Protein AF-A0A955EIU8-F1 (afdb_monomer)

Solvent-accessible surface area (backbone atoms only — not comparable to full-atom values): 8888 Å² total; per-residue (Å²): 53,16,45,60,88,66,48,80,43,24,50,79,48,68,47,95,89,64,54,74,51,65,49,89,88,45,45,93,33,33,40,64,67,83,90,63,63,68,87,45,74,55,36,32,37,26,63,23,62,62,31,19,51,33,40,44,73,47,66,34,31,48,33,11,25,75,36,52,82,42,54,53,70,47,51,48,49,28,35,62,74,69,68,47,41,38,35,33,31,44,20,50,90,49,70,67,31,39,53,23,33,52,56,44,42,62,61,38,33,78,74,21,87,38,28,26,40,20,54,61,62,91,93,32,83,44,54,36,58,42,40,73,72,70,55,49,35,68,58,50,52,51,50,36,62,72,63,35,48,73,60,86,61,79,79,73,75,80,78,77,84,134

Foldseek 3Di:
DAFLVRHQQWDWDADPVGDIDTDPRHDFAKADDPPQPLVDPPEEEEEDNLLQVLLVVQNHRYMYGPHLQGCLVRVLSNCQVVVRQEYEYAAFPDDSRVVSSVVSQLVNVVRHNWGWYAYDPPVDRGNNRVSVVVDHNVNVCVVRVVRIDTDDHDPPPPDDDD

Secondary structure (DSSP, 8-state):
-B-TTS-B---EEE-TT--EEE-TTPPP-BB--TT--TTSSSEEEEESHHHHHHHHHTT--EEEESSTTSSHHHHHHHHHHTT--EEEEE--SSHHHHHHHHHHHHHHTTT-SEEEEEPPPTT-SSHHHHHHTT--HHHHHHHHHHHPEE------------

Sequence (162 aa):
MRDPAGGIVGVRLRSETGYKWSVRGSRQGLFIADGVDISREPLVIAEGPTDTAALLGVGVAAIGRPSCLGAVAETIAFTRRHAINSTIVLSDGDEPGRRGALVLARRLGAYCLDVRIAPPPRRFKDAREWVASGVEATEVIQTLSAAAQRIEVRTMAHGEQS

Mean predicted aligned error: 5.36 Å

pLDDT: mean 88.93, std 12.25, range [35.31, 97.0]

Structure (mmCIF, N/CA/C/O backbone):
data_AF-A0A955EIU8-F1
#
_entry.id   AF-A0A955EIU8-F1
#
loop_
_atom_site.group_PDB
_atom_site.id
_atom_site.type_symbol
_atom_site.label_atom_id
_atom_site.label_alt_id
_atom_site.label_comp_id
_atom_site.label_asym_id
_atom_site.label_entity_id
_atom_site.label_seq_id
_atom_site.pdbx_PDB_ins_code
_atom_site.Cartn_x
_atom_site.Cartn_y
_atom_site.Cartn_z
_atom_site.occupancy
_atom_site.B_iso_or_equiv
_atom_site.auth_seq_id
_atom_site.auth_comp_id
_atom_site.auth_asym_id
_atom_site.auth_atom_id
_atom_site.pdbx_PDB_model_num
ATOM 1 N N . MET A 1 1 ? 3.554 -13.081 -4.802 1.00 94.06 1 MET A N 1
ATOM 2 C CA . MET A 1 1 ? 3.612 -11.859 -5.633 1.00 94.06 1 MET A CA 1
ATOM 3 C C . MET A 1 1 ? 2.854 -12.141 -6.907 1.00 94.06 1 MET A C 1
ATOM 5 O O . MET A 1 1 ? 2.972 -13.248 -7.429 1.00 94.06 1 MET A O 1
ATOM 9 N N . ARG A 1 2 ? 2.064 -11.176 -7.366 1.00 95.44 2 ARG A N 1
ATOM 10 C CA . ARG A 1 2 ? 1.174 -11.311 -8.511 1.00 95.44 2 ARG A CA 1
ATOM 11 C C . ARG A 1 2 ? 1.418 -10.203 -9.530 1.00 95.44 2 ARG A C 1
ATOM 13 O O . ARG A 1 2 ? 1.878 -9.119 -9.168 1.00 95.44 2 ARG A O 1
ATOM 20 N N . ASP A 1 3 ? 1.158 -10.506 -10.791 1.00 94.94 3 ASP A N 1
ATOM 21 C CA . ASP A 1 3 ? 1.033 -9.497 -11.835 1.00 94.94 3 ASP A CA 1
ATOM 22 C C . ASP A 1 3 ? -0.299 -8.728 -11.692 1.00 94.94 3 ASP A C 1
ATOM 24 O O . ASP A 1 3 ? -1.148 -9.094 -10.870 1.00 94.94 3 ASP A O 1
ATOM 28 N N . PRO A 1 4 ? -0.510 -7.659 -12.479 1.00 93.62 4 PRO A N 1
ATOM 29 C CA . PRO A 1 4 ? -1.757 -6.899 -12.446 1.00 93.62 4 PRO A CA 1
ATOM 30 C C . PRO A 1 4 ? -3.016 -7.691 -12.818 1.00 93.62 4 PRO A C 1
ATOM 32 O O . PRO A 1 4 ? -4.110 -7.231 -12.522 1.00 93.62 4 PRO A O 1
ATOM 35 N N . ALA A 1 5 ? -2.894 -8.841 -13.487 1.00 92.25 5 ALA A N 1
ATOM 36 C CA . ALA A 1 5 ? -4.019 -9.709 -13.831 1.00 92.25 5 ALA A CA 1
ATOM 37 C C . ALA A 1 5 ? -4.328 -10.748 -12.736 1.00 92.25 5 ALA A C 1
ATOM 39 O O . ALA A 1 5 ? -5.282 -11.509 -12.880 1.00 92.25 5 ALA A O 1
ATOM 40 N N . GLY A 1 6 ? -3.546 -10.776 -11.651 1.00 91.94 6 GLY A N 1
ATOM 41 C CA . GLY A 1 6 ? -3.683 -11.726 -10.547 1.00 91.94 6 GLY A CA 1
ATOM 42 C C . GLY A 1 6 ? -2.840 -12.996 -10.703 1.00 91.94 6 GLY A C 1
ATOM 43 O O . GLY A 1 6 ? -2.813 -13.822 -9.787 1.00 91.94 6 GLY A O 1
ATOM 44 N N . GLY A 1 7 ? -2.104 -13.147 -11.808 1.00 94.75 7 GLY A N 1
ATOM 45 C CA . GLY A 1 7 ? -1.225 -14.287 -12.054 1.00 94.75 7 GLY A CA 1
ATOM 46 C C . GLY A 1 7 ? -0.059 -14.314 -11.070 1.00 94.75 7 GLY A C 1
ATOM 47 O O . GLY A 1 7 ? 0.574 -13.291 -10.817 1.00 94.75 7 GLY A O 1
ATOM 48 N N . ILE A 1 8 ? 0.245 -15.473 -10.481 1.00 95.69 8 ILE A N 1
ATOM 49 C CA . ILE A 1 8 ? 1.376 -15.612 -9.550 1.00 95.69 8 ILE A CA 1
ATOM 50 C C . ILE A 1 8 ? 2.687 -15.538 -10.340 1.00 95.69 8 ILE A C 1
ATOM 52 O O . ILE A 1 8 ? 2.961 -16.392 -11.176 1.00 95.69 8 ILE A O 1
ATOM 56 N N . VAL A 1 9 ? 3.528 -14.549 -10.028 1.00 95.56 9 VAL A N 1
ATOM 57 C CA . VAL A 1 9 ? 4.811 -14.319 -10.724 1.00 95.56 9 VAL A CA 1
ATOM 58 C C . VAL A 1 9 ? 6.039 -14.559 -9.855 1.00 95.56 9 VAL A C 1
ATOM 60 O O . VAL A 1 9 ? 7.164 -14.586 -10.352 1.00 95.56 9 VAL A O 1
ATOM 63 N N . GLY A 1 10 ? 5.859 -14.726 -8.546 1.00 94.31 10 GLY A N 1
ATOM 64 C CA . GLY A 1 10 ? 6.983 -14.989 -7.662 1.00 94.31 10 GLY A CA 1
ATOM 65 C C . GLY A 1 10 ? 6.611 -15.161 -6.201 1.00 94.31 10 GLY A C 1
ATOM 66 O O . GLY A 1 10 ? 5.541 -14.747 -5.742 1.00 94.31 10 GLY A O 1
ATOM 67 N N . VAL A 1 11 ? 7.544 -15.741 -5.453 1.00 94.50 11 VAL A N 1
ATOM 68 C CA . VAL A 1 11 ? 7.399 -16.041 -4.028 1.00 94.50 11 VAL A CA 1
ATOM 69 C C . VAL A 1 11 ? 8.485 -15.302 -3.256 1.00 94.50 11 VAL A C 1
ATOM 71 O O . VAL A 1 11 ? 9.680 -15.473 -3.509 1.00 94.50 11 VAL A O 1
ATOM 74 N N . ARG A 1 12 ? 8.053 -14.456 -2.315 1.00 93.25 12 ARG A N 1
ATOM 75 C CA . ARG A 1 12 ? 8.923 -13.751 -1.372 1.00 93.25 12 ARG A CA 1
ATOM 76 C C . ARG A 1 12 ? 8.853 -14.480 -0.039 1.00 93.25 12 ARG A C 1
ATOM 78 O O . ARG A 1 12 ? 7.764 -14.669 0.490 1.00 93.25 12 ARG A O 1
ATOM 85 N N . LEU A 1 13 ? 10.010 -14.848 0.488 1.00 92.75 13 LEU A N 1
ATOM 86 C CA . LEU A 1 13 ? 10.160 -15.529 1.762 1.00 92.75 13 LEU A CA 1
ATOM 87 C C . LEU A 1 13 ? 10.799 -14.593 2.786 1.00 92.75 13 LEU A C 1
ATOM 89 O O . LEU A 1 13 ? 11.540 -13.661 2.443 1.00 92.75 13 LEU A O 1
ATOM 93 N N . ARG A 1 14 ? 10.476 -14.845 4.051 1.00 90.75 14 ARG A N 1
ATOM 94 C CA . ARG A 1 14 ? 11.030 -14.160 5.213 1.00 90.75 14 ARG A CA 1
ATOM 95 C C . ARG A 1 14 ? 11.329 -15.207 6.281 1.00 90.75 14 ARG A C 1
ATOM 97 O O . ARG A 1 14 ? 10.468 -16.032 6.559 1.00 90.75 14 ARG A O 1
ATOM 104 N N . SER A 1 15 ? 12.529 -15.178 6.850 1.00 92.12 15 SER A N 1
ATOM 105 C CA . SE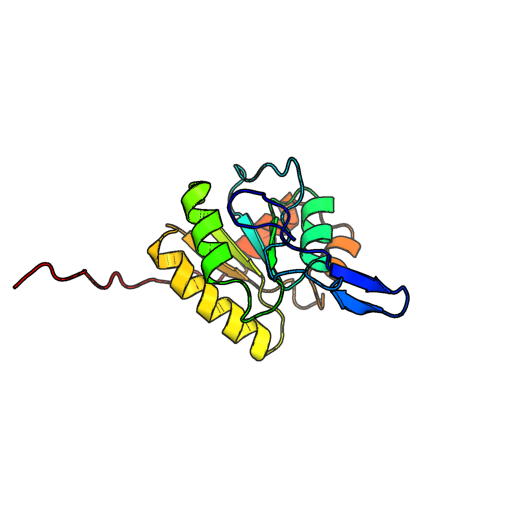R A 1 15 ? 12.890 -16.041 7.977 1.00 92.12 15 SER A CA 1
ATOM 106 C C . SER A 1 15 ? 12.351 -15.466 9.281 1.00 92.12 15 SER A C 1
ATOM 108 O O . SER A 1 15 ? 12.038 -14.274 9.368 1.00 92.12 15 SER A O 1
ATOM 110 N N . GLU A 1 16 ? 12.347 -16.288 10.326 1.00 89.12 16 GLU A N 1
ATOM 111 C CA . GLU A 1 16 ? 12.077 -15.854 11.701 1.00 89.12 16 GLU A CA 1
ATOM 112 C C . GLU A 1 16 ? 13.054 -14.759 12.161 1.00 89.12 16 GLU A C 1
ATOM 114 O O . GLU A 1 16 ? 12.658 -13.803 12.819 1.00 89.12 16 GLU A O 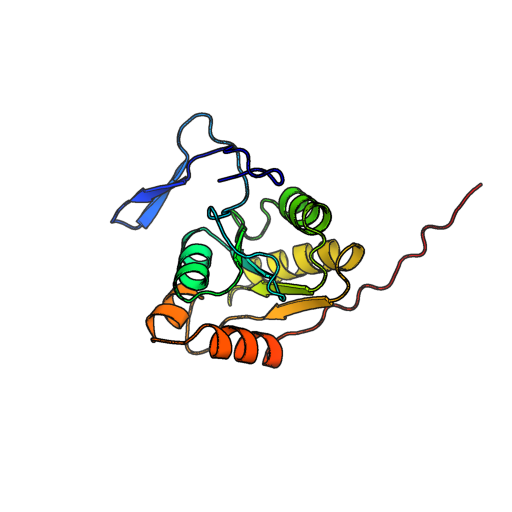1
ATOM 119 N N . THR A 1 17 ? 14.311 -14.816 11.706 1.00 90.50 17 THR A N 1
ATOM 120 C CA . THR A 1 17 ? 15.336 -13.784 11.958 1.00 90.50 17 THR A CA 1
ATOM 121 C C . THR A 1 17 ? 15.142 -12.501 11.139 1.00 90.50 17 THR A C 1
ATOM 123 O O . THR A 1 17 ? 15.910 -11.550 11.262 1.00 90.50 17 THR A O 1
ATOM 126 N N . GLY A 1 18 ? 14.125 -12.449 10.277 1.00 84.62 18 GLY A N 1
ATOM 127 C CA . GLY A 1 18 ? 13.787 -11.278 9.476 1.00 84.62 18 GLY A CA 1
ATOM 128 C C . GLY A 1 18 ? 14.566 -11.133 8.167 1.00 84.62 18 GLY A C 1
ATOM 129 O O . GLY A 1 18 ? 14.356 -10.138 7.461 1.00 84.62 18 GLY A O 1
ATOM 130 N N . TYR A 1 19 ? 15.394 -12.112 7.797 1.00 89.62 19 TYR A N 1
ATOM 131 C CA . TYR A 1 19 ? 16.057 -12.165 6.495 1.00 89.62 19 TYR A CA 1
ATOM 132 C C . TYR A 1 19 ? 15.019 -12.361 5.385 1.00 89.62 19 TYR A C 1
ATOM 134 O O . TYR A 1 19 ? 14.121 -13.191 5.509 1.00 89.62 19 TYR A O 1
ATOM 142 N N . LYS A 1 20 ? 15.108 -11.575 4.306 1.00 89.88 20 LYS A N 1
ATOM 143 C CA . LYS A 1 20 ? 14.151 -11.591 3.186 1.00 89.88 20 LYS A CA 1
ATOM 144 C C . LYS A 1 20 ? 14.844 -12.114 1.926 1.00 89.88 20 LYS A C 1
ATOM 146 O O . LYS A 1 20 ? 15.855 -11.552 1.520 1.00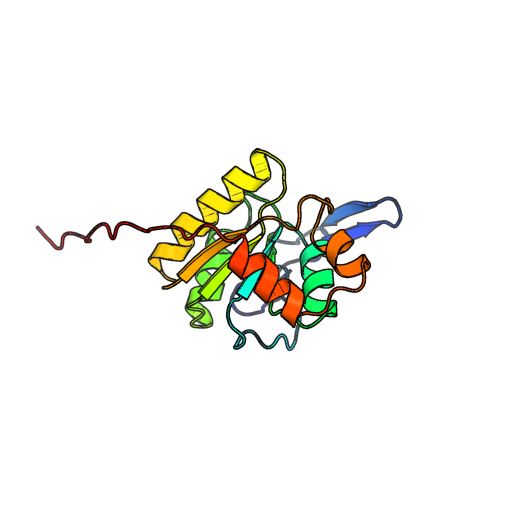 89.88 20 LYS A O 1
ATOM 151 N N . TRP A 1 21 ? 14.264 -13.101 1.244 1.00 92.75 21 TRP A N 1
ATOM 152 C CA . TRP A 1 21 ? 14.764 -13.588 -0.053 1.00 92.75 21 TRP A CA 1
ATOM 153 C C . TRP A 1 21 ? 13.621 -13.962 -0.996 1.00 92.75 21 TRP A C 1
ATOM 155 O O . TRP A 1 21 ? 12.461 -14.000 -0.597 1.00 92.75 21 TRP A O 1
ATOM 165 N N . SER A 1 22 ? 13.927 -14.179 -2.275 1.00 92.88 22 SER A N 1
ATOM 166 C CA . SER A 1 22 ? 12.951 -14.672 -3.257 1.00 92.88 22 SER A CA 1
ATOM 167 C C . SER A 1 22 ? 13.335 -16.067 -3.724 1.00 92.88 22 SER A C 1
ATOM 169 O O . SER A 1 22 ? 14.521 -16.370 -3.850 1.00 92.88 22 SER A O 1
ATOM 171 N N . VAL A 1 23 ? 12.336 -16.905 -4.001 1.00 95.25 23 VAL A N 1
ATOM 172 C CA . VAL A 1 23 ? 12.558 -18.234 -4.589 1.00 95.25 23 VAL A CA 1
ATOM 173 C C . VAL A 1 23 ? 13.157 -18.072 -5.989 1.00 95.25 23 VAL A C 1
ATOM 175 O O . VAL A 1 23 ? 12.729 -17.194 -6.744 1.00 95.25 23 VAL A O 1
ATOM 178 N N . ARG A 1 24 ? 14.142 -18.905 -6.354 1.00 94.56 24 ARG A N 1
ATOM 179 C CA . ARG A 1 24 ? 14.782 -18.870 -7.681 1.00 94.56 24 ARG A CA 1
ATOM 180 C C . ARG A 1 24 ? 13.727 -18.957 -8.792 1.00 94.56 24 ARG A C 1
ATOM 182 O O . ARG A 1 24 ? 12.813 -19.768 -8.710 1.00 94.56 24 ARG A O 1
ATOM 189 N N . GLY A 1 25 ? 13.857 -18.111 -9.814 1.00 92.62 25 GLY A N 1
ATOM 190 C CA . GLY A 1 25 ? 12.878 -17.995 -10.904 1.00 92.62 25 GLY A CA 1
ATOM 191 C C . GLY A 1 25 ? 11.712 -17.040 -10.616 1.00 92.62 25 GLY A C 1
ATOM 192 O O . GLY A 1 25 ? 10.940 -16.746 -11.522 1.00 92.62 25 GLY A O 1
ATOM 193 N N . SER A 1 26 ? 11.604 -16.501 -9.395 1.00 93.00 26 SER A N 1
ATOM 194 C CA . SER A 1 26 ? 10.608 -15.472 -9.079 1.00 93.00 26 SER A CA 1
ATOM 195 C C . SER A 1 26 ? 10.885 -14.171 -9.825 1.00 93.00 26 SER A C 1
ATOM 197 O O . SER A 1 26 ? 12.019 -13.692 -9.873 1.00 93.00 26 SER A O 1
ATOM 199 N N . ARG A 1 27 ? 9.817 -13.543 -10.310 1.00 91.12 27 ARG A N 1
ATOM 200 C CA . ARG A 1 27 ? 9.812 -12.159 -10.786 1.00 91.12 27 ARG A CA 1
ATOM 201 C C . ARG A 1 27 ? 9.264 -11.236 -9.700 1.00 91.12 27 ARG A C 1
ATOM 203 O O . ARG A 1 27 ? 8.519 -11.665 -8.816 1.00 91.12 27 ARG A O 1
ATOM 210 N N . GLN A 1 28 ? 9.641 -9.960 -9.762 1.00 89.75 28 GLN A N 1
ATOM 211 C CA . GLN A 1 28 ? 9.002 -8.944 -8.929 1.00 89.75 28 GLN A CA 1
ATOM 212 C C . GLN A 1 28 ? 7.571 -8.714 -9.418 1.00 89.75 28 GLN A C 1
ATOM 214 O O . GLN A 1 28 ? 7.321 -8.663 -10.618 1.00 89.75 28 GLN A O 1
ATOM 219 N N . GLY A 1 29 ? 6.652 -8.580 -8.470 1.00 93.19 29 GLY A N 1
ATOM 220 C CA . GLY A 1 29 ? 5.252 -8.257 -8.708 1.00 93.19 29 GLY A CA 1
ATOM 221 C C . GLY A 1 29 ? 4.657 -7.620 -7.459 1.00 93.19 29 GLY A C 1
ATOM 222 O O . GLY A 1 29 ? 5.366 -7.386 -6.475 1.00 93.19 29 GLY A O 1
ATOM 223 N N . LEU A 1 30 ? 3.357 -7.367 -7.485 1.00 95.56 30 LEU A N 1
ATOM 224 C CA . LEU A 1 30 ? 2.637 -6.790 -6.358 1.00 95.56 30 LEU A CA 1
ATOM 225 C C . LEU A 1 30 ? 2.324 -7.856 -5.300 1.00 95.56 30 LEU A C 1
ATOM 227 O O . LEU A 1 30 ? 2.174 -9.048 -5.594 1.00 95.56 30 LEU A O 1
ATOM 231 N N . PHE A 1 31 ? 2.210 -7.441 -4.045 1.00 95.75 31 PHE A N 1
ATOM 232 C CA . PHE A 1 31 ? 1.591 -8.246 -2.999 1.00 95.75 31 PHE A CA 1
ATOM 233 C C . PHE A 1 31 ? 0.091 -7.975 -3.026 1.00 95.75 31 PHE A C 1
ATOM 235 O O . PHE A 1 31 ? -0.383 -6.995 -2.467 1.00 95.75 31 PHE A O 1
ATOM 242 N N . ILE A 1 32 ? -0.633 -8.834 -3.734 1.00 94.50 32 ILE A N 1
ATOM 243 C CA . ILE A 1 32 ? -2.092 -8.809 -3.831 1.00 94.50 32 ILE A CA 1
ATOM 244 C C . ILE A 1 32 ? -2.573 -10.069 -3.120 1.00 94.50 32 ILE A C 1
ATOM 246 O O . ILE A 1 32 ? -2.129 -11.159 -3.497 1.00 94.50 32 ILE A O 1
ATOM 250 N N . ALA A 1 33 ? -3.422 -9.941 -2.100 1.00 91.62 33 ALA A N 1
ATOM 251 C CA . ALA A 1 33 ? -4.060 -11.095 -1.467 1.00 91.62 33 ALA A CA 1
ATOM 252 C C . ALA A 1 33 ? -5.266 -11.565 -2.289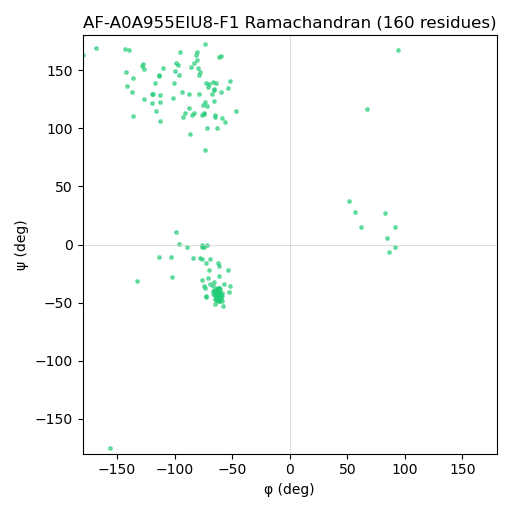 1.00 91.62 33 ALA A C 1
ATOM 254 O O . ALA A 1 33 ? -5.754 -10.856 -3.166 1.00 91.62 33 ALA A O 1
ATOM 255 N N . ASP A 1 34 ? -5.658 -12.821 -2.096 1.00 86.31 34 ASP A N 1
ATOM 256 C CA . ASP A 1 34 ? -6.817 -13.373 -2.795 1.00 86.31 34 ASP A CA 1
ATOM 257 C C . ASP A 1 34 ? -8.113 -12.888 -2.141 1.00 86.31 34 ASP A C 1
ATOM 259 O O . ASP A 1 34 ? -8.126 -12.649 -0.935 1.00 86.31 34 ASP A O 1
ATOM 263 N N . GLY A 1 35 ? -9.175 -12.719 -2.927 1.00 81.12 35 GLY A N 1
ATOM 264 C CA . GLY A 1 35 ? -10.481 -12.289 -2.414 1.00 81.12 35 GLY A CA 1
ATOM 265 C C . GLY A 1 35 ? -10.513 -10.900 -1.762 1.00 81.12 35 GLY A C 1
ATOM 266 O O . GLY A 1 35 ? -11.474 -10.589 -1.062 1.00 81.12 35 GLY A O 1
ATOM 267 N N . VAL A 1 36 ? -9.490 -10.059 -1.964 1.00 79.44 36 VAL A N 1
ATOM 268 C CA . VAL A 1 36 ? -9.504 -8.678 -1.459 1.00 79.44 36 VAL A CA 1
ATOM 269 C C . VAL A 1 36 ? -10.594 -7.898 -2.177 1.00 79.44 36 VAL A C 1
ATOM 271 O O . VAL A 1 36 ? -10.578 -7.778 -3.403 1.00 79.44 36 VAL A O 1
ATOM 274 N N . ASP A 1 37 ? -11.506 -7.323 -1.399 1.00 84.50 37 ASP A N 1
ATOM 275 C CA . ASP A 1 37 ? -12.509 -6.387 -1.888 1.00 84.50 37 ASP A CA 1
ATOM 276 C C . ASP A 1 37 ? -11.859 -5.033 -2.212 1.00 84.50 37 ASP A C 1
ATOM 278 O O . ASP A 1 37 ? -11.864 -4.091 -1.421 1.00 84.50 37 ASP A O 1
ATOM 282 N N . ILE A 1 38 ? -11.257 -4.959 -3.397 1.00 83.06 38 ILE A N 1
ATOM 283 C CA . ILE A 1 38 ? -10.632 -3.745 -3.933 1.00 83.06 38 ILE A CA 1
ATOM 284 C C . ILE A 1 38 ? -11.653 -2.721 -4.447 1.00 83.06 38 ILE A C 1
ATOM 286 O O . ILE A 1 38 ? -11.245 -1.663 -4.912 1.00 83.06 38 ILE A O 1
ATOM 290 N N . SER A 1 39 ? -12.960 -3.011 -4.373 1.00 81.56 39 SER A N 1
ATOM 291 C CA . SER A 1 39 ? -14.002 -2.023 -4.688 1.00 81.56 39 SER A CA 1
ATOM 292 C C . SER A 1 39 ? -14.129 -0.947 -3.603 1.00 81.56 39 SER A C 1
ATOM 294 O O . SER A 1 39 ? -14.700 0.118 -3.836 1.00 81.56 39 SER A O 1
ATOM 296 N N . ARG A 1 40 ? -13.564 -1.207 -2.417 1.00 83.81 40 ARG A N 1
ATOM 297 C CA . ARG A 1 40 ? -13.474 -0.246 -1.320 1.00 83.81 40 ARG A CA 1
ATOM 298 C C . ARG A 1 40 ? -12.383 0.771 -1.609 1.00 83.81 40 ARG A C 1
ATOM 300 O O . ARG A 1 40 ? -11.194 0.462 -1.568 1.00 83.81 40 ARG A O 1
ATOM 307 N N . GLU A 1 41 ? -12.808 1.999 -1.851 1.00 86.88 41 GLU A N 1
ATOM 308 C CA . GLU A 1 41 ? -11.915 3.139 -1.993 1.00 86.88 41 GLU A CA 1
ATOM 309 C C . GLU A 1 41 ? -11.785 3.923 -0.670 1.00 86.88 41 GLU A C 1
ATOM 311 O O . GLU A 1 41 ? -12.762 4.035 0.077 1.00 86.88 41 GLU A O 1
ATOM 316 N N . PRO A 1 42 ? -10.601 4.493 -0.369 1.00 94.75 42 PRO A N 1
ATOM 317 C CA . PRO A 1 42 ? -9.384 4.471 -1.184 1.00 94.75 42 PRO A CA 1
ATOM 318 C C . PRO A 1 42 ? -8.609 3.148 -1.082 1.00 94.75 42 PRO A C 1
ATOM 320 O O . PRO A 1 42 ? -8.508 2.560 -0.007 1.00 94.75 42 PRO A O 1
ATOM 323 N N . LEU A 1 43 ? -7.968 2.734 -2.181 1.00 96.56 43 LEU A N 1
ATOM 324 C CA . LEU A 1 43 ? -6.996 1.637 -2.154 1.00 96.56 43 LEU A CA 1
ATOM 325 C C . LEU A 1 43 ? -5.693 2.114 -1.497 1.00 96.56 43 LEU A C 1
ATOM 327 O O . LEU A 1 43 ? -5.055 3.059 -1.977 1.00 96.56 43 LEU A O 1
ATOM 331 N N . VAL A 1 44 ? -5.260 1.438 -0.432 1.00 96.88 44 VAL A N 1
ATOM 332 C CA . VAL A 1 44 ? -3.988 1.737 0.240 1.00 96.88 44 VAL A CA 1
ATOM 333 C C . VAL A 1 44 ? -2.842 0.970 -0.422 1.00 96.88 44 VAL A C 1
ATOM 335 O O . VAL A 1 44 ? -2.903 -0.241 -0.619 1.00 96.88 44 VAL A O 1
ATOM 338 N N . ILE A 1 45 ? -1.766 1.671 -0.772 1.00 96.25 45 ILE A N 1
ATOM 339 C CA . ILE A 1 45 ? -0.587 1.088 -1.417 1.00 96.25 45 ILE A CA 1
ATOM 340 C C . ILE A 1 45 ? 0.583 1.168 -0.439 1.00 96.25 45 ILE A C 1
ATOM 342 O O . ILE A 1 45 ? 1.133 2.248 -0.227 1.00 96.25 45 ILE A O 1
ATOM 346 N N . ALA A 1 46 ? 0.958 0.031 0.144 1.00 94.88 46 ALA A N 1
ATOM 347 C CA . ALA A 1 46 ? 2.030 -0.066 1.132 1.00 94.88 46 ALA A CA 1
ATOM 348 C C . ALA A 1 46 ? 3.371 -0.496 0.516 1.00 94.88 46 ALA A C 1
ATOM 350 O O . ALA A 1 46 ? 3.430 -1.188 -0.509 1.00 94.88 46 ALA A O 1
ATOM 351 N N . GLU A 1 47 ? 4.473 -0.116 1.165 1.00 89.38 47 GLU A N 1
ATOM 352 C CA . GLU A 1 47 ? 5.795 -0.641 0.842 1.00 89.38 47 GLU A CA 1
ATOM 353 C C . GLU A 1 47 ? 6.033 -1.968 1.573 1.00 89.38 47 GLU A C 1
ATOM 355 O O . GLU A 1 47 ? 6.182 -2.039 2.784 1.00 89.38 47 GLU A O 1
ATOM 360 N N . GLY A 1 48 ? 6.098 -3.056 0.812 1.00 89.81 48 GLY A N 1
ATOM 361 C CA . GLY A 1 48 ? 6.443 -4.373 1.321 1.00 89.81 48 GLY A CA 1
ATOM 362 C C . GLY A 1 48 ? 5.251 -5.257 1.711 1.00 89.81 48 GLY A C 1
ATOM 363 O O . GLY A 1 48 ? 4.099 -4.827 1.787 1.00 89.81 48 GLY A O 1
ATOM 364 N N . PRO A 1 49 ? 5.523 -6.555 1.935 1.00 92.00 49 PRO A N 1
ATOM 365 C CA . PRO A 1 49 ? 4.481 -7.548 2.181 1.00 92.00 49 PRO A CA 1
ATOM 366 C C . PRO A 1 49 ? 3.892 -7.478 3.591 1.00 92.00 49 PRO A C 1
ATOM 368 O O . PRO A 1 49 ? 2.737 -7.834 3.778 1.00 92.00 49 PRO A O 1
ATOM 371 N N . THR A 1 50 ? 4.679 -7.064 4.586 1.00 92.62 50 THR A N 1
ATOM 372 C CA . THR A 1 50 ? 4.285 -7.098 6.001 1.00 92.62 50 THR A CA 1
ATOM 373 C C . THR A 1 50 ? 3.257 -6.032 6.333 1.00 92.62 50 THR A C 1
ATOM 375 O O . THR A 1 50 ? 2.251 -6.340 6.960 1.00 92.62 50 THR A O 1
ATOM 378 N N . ASP A 1 51 ? 3.478 -4.811 5.860 1.00 94.31 51 ASP A N 1
ATOM 379 C CA . ASP A 1 51 ? 2.552 -3.694 6.040 1.00 94.31 51 ASP A CA 1
ATOM 380 C C . ASP A 1 51 ? 1.255 -3.934 5.274 1.00 94.31 51 ASP A C 1
ATOM 382 O O . ASP A 1 51 ? 0.167 -3.750 5.810 1.00 94.31 51 ASP A O 1
ATOM 386 N N . THR A 1 52 ? 1.367 -4.476 4.060 1.00 95.44 52 THR A N 1
ATOM 387 C CA . THR A 1 52 ? 0.206 -4.904 3.270 1.00 95.44 52 THR A CA 1
ATOM 388 C C . THR A 1 52 ? -0.617 -5.960 4.002 1.00 95.44 52 THR A C 1
ATOM 390 O O . THR A 1 52 ? -1.831 -5.824 4.109 1.00 95.44 52 THR A O 1
ATOM 393 N N . ALA A 1 53 ? 0.028 -7.005 4.530 1.00 94.69 53 ALA A N 1
ATOM 394 C CA . ALA A 1 53 ? -0.664 -8.061 5.263 1.00 94.69 53 ALA A CA 1
ATOM 395 C C . ALA A 1 53 ? -1.334 -7.534 6.540 1.00 94.69 53 ALA A C 1
ATOM 397 O O . ALA A 1 53 ? -2.441 -7.958 6.856 1.00 94.69 53 ALA A O 1
ATOM 398 N N . ALA A 1 54 ? -0.695 -6.597 7.245 1.00 95.62 54 ALA A N 1
ATOM 399 C CA . ALA A 1 54 ? -1.266 -5.981 8.435 1.00 95.62 54 ALA A CA 1
ATOM 400 C C . ALA A 1 54 ? -2.532 -5.172 8.108 1.00 95.62 54 ALA A C 1
ATOM 402 O O . ALA A 1 54 ? -3.563 -5.374 8.741 1.00 95.62 54 ALA A O 1
ATOM 403 N N . LEU A 1 55 ? -2.483 -4.322 7.076 1.00 96.12 55 LEU A N 1
ATOM 404 C CA . LEU A 1 55 ? -3.639 -3.544 6.614 1.00 96.12 55 LEU A CA 1
ATOM 405 C C . LEU A 1 55 ? -4.804 -4.449 6.188 1.00 96.12 55 LEU A C 1
ATOM 407 O O . LEU A 1 55 ? -5.941 -4.250 6.613 1.00 96.12 55 LEU A O 1
ATOM 411 N N . LEU A 1 56 ? -4.512 -5.484 5.399 1.00 95.62 56 LEU A N 1
ATOM 412 C CA . LEU A 1 56 ? -5.511 -6.475 4.998 1.00 95.62 56 LEU A CA 1
ATOM 413 C C . LEU A 1 56 ? -6.109 -7.208 6.205 1.00 95.62 56 LEU A C 1
ATOM 415 O O . LEU A 1 56 ? -7.309 -7.465 6.224 1.00 95.62 56 LEU A O 1
ATOM 419 N N . GLY A 1 57 ? -5.291 -7.511 7.217 1.00 94.50 57 GLY A N 1
ATOM 420 C CA . GLY A 1 57 ? -5.710 -8.204 8.436 1.00 94.50 57 GLY A CA 1
ATOM 421 C C . GLY A 1 57 ? -6.759 -7.451 9.255 1.00 94.50 57 GLY A C 1
ATOM 422 O O . GLY A 1 57 ? -7.566 -8.093 9.919 1.00 94.50 57 GLY A O 1
ATOM 423 N N . VAL A 1 58 ? -6.793 -6.117 9.165 1.00 94.75 58 VAL A N 1
ATOM 424 C CA . VAL A 1 58 ? -7.832 -5.284 9.800 1.00 94.75 58 VAL A CA 1
ATOM 425 C C . VAL A 1 58 ? -8.981 -4.920 8.857 1.00 94.75 58 VAL A C 1
ATOM 427 O O . VAL A 1 58 ? -9.912 -4.240 9.269 1.00 94.75 58 VAL A O 1
ATOM 430 N N . GLY A 1 59 ? -8.951 -5.372 7.598 1.00 93.75 59 GLY A N 1
ATOM 431 C CA . GLY A 1 59 ? -10.011 -5.127 6.614 1.00 93.75 59 GLY A CA 1
ATOM 432 C C . GLY A 1 59 ? -9.822 -3.878 5.745 1.00 93.75 59 GLY A C 1
ATOM 433 O O . GLY A 1 59 ? -10.768 -3.442 5.087 1.00 93.75 59 GLY A O 1
ATOM 434 N N . VAL A 1 60 ? -8.620 -3.296 5.710 1.00 95.25 60 VAL A N 1
ATOM 435 C CA . VAL A 1 60 ? -8.287 -2.213 4.772 1.00 95.25 60 VAL A CA 1
ATOM 436 C C . VAL A 1 60 ? -7.994 -2.802 3.394 1.00 95.25 60 VAL A C 1
ATOM 438 O O . VAL A 1 60 ? -7.168 -3.705 3.263 1.00 95.25 60 VAL A O 1
ATOM 441 N N . ALA A 1 61 ? -8.626 -2.263 2.347 1.00 95.94 61 ALA A N 1
ATOM 442 C CA . ALA A 1 61 ? -8.291 -2.608 0.970 1.00 95.94 61 ALA A CA 1
ATOM 443 C C . ALA A 1 61 ? -6.866 -2.135 0.655 1.00 95.94 61 ALA A C 1
ATOM 445 O O . ALA A 1 61 ? -6.602 -0.932 0.575 1.00 95.94 61 ALA A O 1
ATOM 446 N N . ALA A 1 62 ? -5.938 -3.084 0.503 1.00 96.38 62 ALA A N 1
ATOM 447 C CA . ALA A 1 62 ? -4.529 -2.770 0.327 1.00 96.38 62 ALA A CA 1
ATOM 448 C C . ALA A 1 62 ? -3.8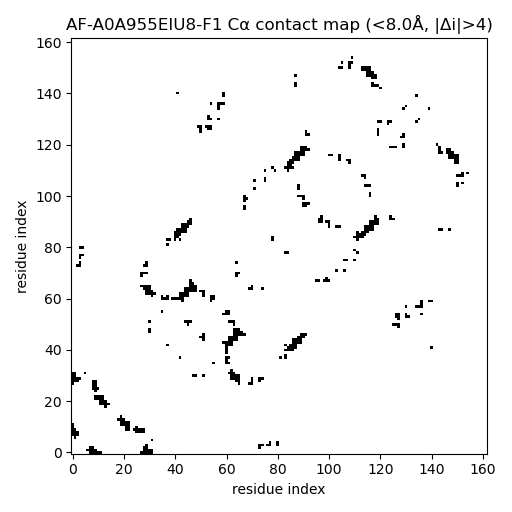05 -3.682 -0.670 1.00 96.38 62 ALA A C 1
ATOM 450 O O . ALA A 1 62 ? -4.090 -4.875 -0.787 1.00 96.38 62 ALA A O 1
ATOM 451 N N . ILE A 1 63 ? -2.807 -3.109 -1.343 1.00 96.44 63 ILE A N 1
ATOM 452 C CA . ILE A 1 63 ? -1.797 -3.837 -2.118 1.00 96.44 63 ILE A CA 1
ATOM 453 C C . ILE A 1 63 ? -0.393 -3.409 -1.695 1.00 96.44 63 ILE A C 1
ATOM 455 O O . ILE A 1 63 ? -0.177 -2.294 -1.221 1.00 96.44 63 ILE A O 1
ATOM 459 N N . GLY A 1 64 ? 0.576 -4.292 -1.916 1.00 95.31 64 GLY A N 1
ATOM 460 C CA . GLY A 1 64 ? 1.968 -4.044 -1.568 1.00 95.31 64 GLY A CA 1
ATOM 461 C C . GLY A 1 64 ? 2.893 -3.942 -2.761 1.00 95.31 64 GLY A C 1
ATOM 462 O O . GLY A 1 64 ? 2.780 -4.703 -3.724 1.00 95.31 64 GLY A O 1
ATOM 463 N N . ARG A 1 65 ? 3.893 -3.072 -2.650 1.00 93.81 65 ARG A N 1
ATOM 464 C CA . ARG A 1 65 ? 5.013 -2.982 -3.594 1.00 93.81 65 ARG A CA 1
ATOM 465 C C . ARG A 1 65 ? 6.247 -3.704 -3.046 1.00 93.81 65 ARG A C 1
ATOM 467 O O . ARG A 1 65 ? 6.437 -3.749 -1.837 1.00 93.81 65 ARG A O 1
ATOM 474 N N . PRO A 1 66 ? 7.117 -4.277 -3.894 1.00 88.94 66 PRO A N 1
ATOM 475 C CA . PRO A 1 66 ? 8.320 -4.972 -3.435 1.00 88.94 66 PRO A CA 1
ATOM 476 C C . PRO A 1 66 ? 9.387 -4.033 -2.852 1.00 88.94 66 PRO A C 1
ATOM 478 O O . PRO A 1 66 ? 10.239 -4.506 -2.100 1.00 88.94 66 PRO A O 1
ATOM 481 N N . SER A 1 67 ? 9.352 -2.744 -3.206 1.00 84.06 67 SER A N 1
ATOM 482 C CA . SER A 1 67 ? 10.217 -1.675 -2.686 1.00 84.06 67 SER A CA 1
ATOM 483 C C . SER A 1 67 ? 9.699 -0.287 -3.096 1.00 84.06 67 SER A C 1
ATOM 485 O O . SER A 1 67 ? 8.867 -0.182 -4.004 1.00 84.06 67 SER A O 1
ATOM 487 N N . CYS A 1 68 ? 10.260 0.772 -2.503 1.00 75.88 68 CYS A N 1
ATOM 488 C CA . CYS A 1 68 ? 9.949 2.184 -2.755 1.00 75.88 68 CYS A CA 1
ATOM 489 C C . CYS A 1 68 ? 9.997 2.582 -4.242 1.00 75.88 68 CYS A C 1
ATOM 491 O O . CYS A 1 68 ? 9.169 3.364 -4.717 1.00 75.88 68 CYS A O 1
ATOM 493 N N . LEU A 1 69 ? 10.926 2.004 -5.012 1.00 74.31 69 LEU A N 1
ATOM 494 C CA . LEU A 1 69 ? 11.092 2.243 -6.454 1.00 74.31 69 LEU A CA 1
ATOM 495 C C . LEU A 1 69 ? 10.544 1.103 -7.330 1.00 74.31 69 LEU A C 1
ATOM 497 O O . LEU A 1 69 ? 10.434 1.252 -8.544 1.00 74.31 69 LEU A O 1
ATOM 501 N N . GLY A 1 70 ? 10.186 -0.035 -6.736 1.00 80.31 70 GLY A N 1
ATOM 502 C CA . GLY A 1 70 ? 9.749 -1.226 -7.459 1.00 80.31 70 GLY A CA 1
ATOM 503 C C . GLY A 1 70 ? 8.273 -1.198 -7.855 1.00 80.31 70 GLY A C 1
ATOM 504 O O . GLY A 1 70 ? 7.449 -0.542 -7.218 1.00 80.31 70 GLY A O 1
ATOM 505 N N . ALA A 1 71 ? 7.935 -1.957 -8.895 1.00 87.56 71 ALA A N 1
ATOM 506 C CA . ALA A 1 71 ? 6.568 -2.244 -9.334 1.00 87.56 71 ALA A CA 1
ATOM 507 C C . ALA A 1 71 ? 5.672 -1.025 -9.657 1.00 87.56 71 ALA A C 1
ATOM 509 O O . ALA A 1 71 ? 4.456 -1.084 -9.480 1.00 87.56 71 ALA A O 1
ATOM 510 N N . VAL A 1 72 ? 6.243 0.110 -10.085 1.00 91.88 72 VAL A N 1
ATOM 511 C CA . VAL A 1 72 ? 5.457 1.316 -10.425 1.00 91.88 72 VAL A CA 1
ATOM 512 C C . VAL A 1 72 ? 4.522 1.047 -11.607 1.00 91.88 72 VAL A C 1
ATOM 514 O O . VAL A 1 72 ? 3.337 1.365 -11.532 1.00 91.88 72 VAL A O 1
ATOM 517 N N . ALA A 1 73 ? 5.034 0.435 -12.678 1.00 92.50 73 ALA A N 1
ATOM 518 C CA . ALA A 1 73 ? 4.249 0.124 -13.872 1.00 92.50 73 ALA A CA 1
ATOM 519 C C . ALA A 1 73 ? 3.129 -0.878 -13.566 1.00 92.50 73 ALA A C 1
ATOM 521 O O . ALA A 1 73 ? 1.997 -0.699 -14.002 1.00 92.50 73 ALA A O 1
ATOM 522 N N . GLU A 1 74 ? 3.427 -1.892 -12.759 1.00 95.19 74 GLU A N 1
ATOM 523 C CA . GLU A 1 74 ? 2.480 -2.902 -12.305 1.00 95.19 74 GLU A CA 1
ATOM 524 C C . GLU A 1 74 ? 1.400 -2.284 -11.418 1.00 95.19 74 GLU A C 1
ATOM 526 O O . GLU A 1 74 ? 0.232 -2.618 -11.576 1.00 95.19 74 GLU A O 1
ATOM 531 N N . THR A 1 75 ? 1.760 -1.342 -10.538 1.00 95.25 75 THR A N 1
ATOM 532 C CA . THR A 1 75 ? 0.786 -0.616 -9.708 1.00 95.25 75 THR A CA 1
ATOM 533 C C . THR A 1 75 ? -0.188 0.170 -10.587 1.00 95.25 75 THR A C 1
ATOM 535 O O . THR A 1 75 ? -1.393 0.047 -10.412 1.00 95.25 75 THR A O 1
ATOM 538 N N . ILE A 1 76 ? 0.312 0.911 -11.582 1.00 95.12 76 ILE A N 1
ATOM 539 C CA . ILE A 1 76 ? -0.526 1.659 -12.537 1.00 95.12 76 ILE A CA 1
ATOM 540 C C . ILE A 1 76 ? -1.402 0.715 -13.367 1.00 95.12 76 ILE A C 1
ATOM 542 O O . ILE A 1 76 ? -2.583 0.973 -13.582 1.00 95.12 76 ILE A O 1
ATOM 546 N N . ALA A 1 77 ? -0.837 -0.385 -13.864 1.00 95.19 77 ALA A N 1
ATOM 547 C CA . ALA A 1 77 ? -1.587 -1.363 -14.640 1.00 95.19 77 ALA A CA 1
ATOM 548 C C . ALA A 1 77 ? -2.699 -2.007 -13.800 1.00 95.19 77 ALA A C 1
ATOM 550 O O . ALA A 1 77 ? -3.801 -2.205 -14.307 1.00 95.19 77 ALA A O 1
ATOM 551 N N . PHE A 1 78 ? -2.432 -2.280 -12.520 1.00 95.06 78 PHE A N 1
ATOM 552 C CA . PHE A 1 78 ? -3.417 -2.805 -11.583 1.00 95.06 78 PHE A CA 1
ATOM 553 C C . PHE A 1 78 ? -4.540 -1.793 -11.336 1.00 9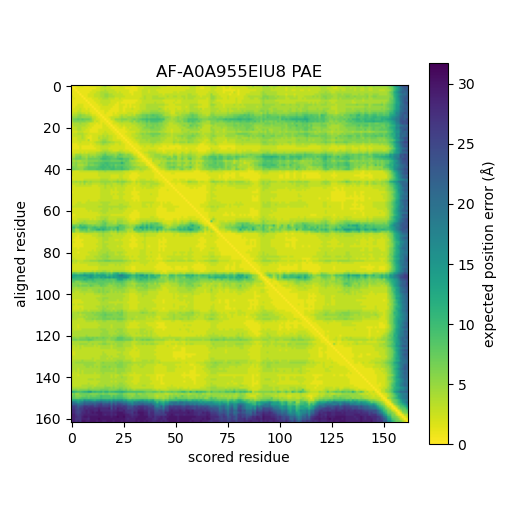5.06 78 PHE A C 1
ATOM 555 O O . PHE A 1 78 ? -5.705 -2.134 -11.530 1.00 95.06 78 PHE A O 1
ATOM 562 N N . THR A 1 79 ? -4.217 -0.538 -10.997 1.00 94.44 79 THR A N 1
ATOM 563 C CA . THR A 1 79 ? -5.251 0.482 -10.750 1.00 94.44 79 THR A CA 1
ATOM 564 C C . THR A 1 79 ? -6.124 0.718 -11.978 1.00 94.44 79 THR A C 1
ATOM 566 O O . THR A 1 79 ? -7.346 0.744 -11.857 1.00 94.44 79 THR A O 1
ATOM 569 N N . ARG A 1 80 ? -5.527 0.786 -13.176 1.00 94.50 80 ARG A N 1
ATOM 570 C CA . ARG A 1 80 ? -6.270 0.926 -14.439 1.00 94.50 80 ARG A CA 1
ATOM 571 C C . ARG A 1 80 ? -7.166 -0.271 -14.730 1.00 94.50 80 ARG A C 1
ATOM 573 O O . ARG A 1 80 ? -8.309 -0.087 -15.131 1.00 94.50 80 ARG A O 1
ATOM 580 N N . ARG A 1 81 ? -6.654 -1.492 -14.554 1.00 93.69 81 ARG A N 1
ATOM 581 C CA . ARG A 1 81 ? -7.408 -2.725 -14.825 1.00 93.69 81 ARG A CA 1
ATOM 582 C C . ARG A 1 81 ? -8.645 -2.838 -13.941 1.00 93.69 81 ARG A C 1
ATOM 584 O O . ARG A 1 81 ? -9.673 -3.317 -14.403 1.00 93.69 81 ARG A O 1
ATOM 591 N N . HIS A 1 82 ? -8.524 -2.413 -12.690 1.00 92.75 82 HIS A N 1
ATOM 592 C CA . HIS A 1 82 ? -9.580 -2.526 -11.691 1.00 92.75 82 HIS A CA 1
ATOM 593 C C . HIS A 1 82 ? -10.384 -1.233 -11.502 1.00 92.75 82 HIS A C 1
ATOM 595 O O . HIS A 1 82 ? -11.171 -1.155 -10.568 1.00 92.75 82 HIS A O 1
ATOM 601 N N . ALA A 1 83 ? -10.207 -0.246 -12.390 1.00 93.44 83 ALA A N 1
ATOM 602 C CA . ALA A 1 83 ? -10.914 1.036 -12.369 1.00 93.44 83 ALA A CA 1
ATOM 603 C C . ALA A 1 83 ? -10.860 1.760 -11.007 1.00 93.44 83 ALA A C 1
ATOM 605 O O . ALA A 1 83 ? -11.829 2.393 -10.598 1.00 93.44 83 ALA A O 1
ATOM 606 N N . ILE A 1 84 ? -9.721 1.667 -10.315 1.00 94.25 84 ILE A N 1
ATOM 607 C CA . ILE A 1 84 ? -9.503 2.305 -9.013 1.00 94.25 84 ILE A CA 1
ATOM 608 C C . ILE A 1 84 ? -9.294 3.806 -9.218 1.00 94.25 84 ILE A C 1
ATOM 610 O O . ILE A 1 84 ? -8.336 4.207 -9.884 1.00 94.25 84 ILE A O 1
ATOM 614 N N . ASN A 1 85 ? -10.149 4.633 -8.616 1.00 93.19 85 ASN A N 1
ATOM 615 C CA . ASN A 1 85 ? -10.134 6.086 -8.798 1.00 93.19 85 ASN A CA 1
ATOM 616 C C . ASN A 1 85 ? -9.502 6.843 -7.628 1.00 93.19 85 ASN A C 1
ATOM 618 O O . ASN A 1 85 ? -8.939 7.920 -7.853 1.00 93.19 85 ASN A O 1
ATOM 622 N N . SER A 1 86 ? -9.551 6.291 -6.414 1.00 95.38 86 SER A N 1
ATOM 623 C CA . SER A 1 86 ? -8.928 6.869 -5.221 1.00 95.38 86 SER A CA 1
ATOM 624 C C . SER A 1 86 ? -7.865 5.951 -4.615 1.00 95.38 86 SER A C 1
ATOM 626 O O . SER A 1 86 ? -8.087 4.763 -4.371 1.00 95.38 86 SER A O 1
ATOM 628 N N . THR A 1 87 ? -6.681 6.514 -4.361 1.00 96.62 87 THR A N 1
ATOM 629 C CA . THR A 1 87 ? -5.532 5.794 -3.796 1.00 96.62 87 THR A CA 1
ATOM 630 C C . THR A 1 87 ? -4.829 6.598 -2.706 1.00 96.62 87 THR A C 1
ATOM 632 O O . THR A 1 87 ? -4.652 7.814 -2.821 1.00 96.62 87 THR A O 1
ATOM 635 N N . ILE A 1 88 ? -4.363 5.898 -1.671 1.00 97.00 88 ILE A N 1
ATOM 636 C CA . ILE A 1 88 ? -3.441 6.437 -0.666 1.00 97.00 88 ILE A CA 1
ATOM 637 C C . ILE A 1 88 ? -2.132 5.656 -0.755 1.00 97.00 88 ILE A C 1
ATOM 639 O O . ILE A 1 88 ? -2.085 4.464 -0.460 1.00 97.00 88 ILE A O 1
ATOM 643 N N . VAL A 1 89 ? -1.052 6.330 -1.140 1.00 96.25 89 VAL A N 1
ATOM 644 C CA . VAL A 1 89 ? 0.300 5.774 -1.081 1.00 96.25 89 VAL A CA 1
ATOM 645 C C . VAL A 1 89 ? 0.830 5.958 0.336 1.00 96.25 89 VAL A C 1
ATOM 647 O O . VAL A 1 89 ? 1.052 7.088 0.778 1.00 96.25 89 VAL A O 1
ATOM 650 N N . LEU A 1 90 ? 1.028 4.849 1.046 1.00 94.50 90 LEU A N 1
ATOM 651 C CA . LEU A 1 90 ? 1.605 4.869 2.380 1.00 94.50 90 LEU A CA 1
ATOM 652 C C . LEU A 1 90 ? 3.110 5.135 2.257 1.00 94.50 90 LEU A C 1
ATOM 654 O O . LEU A 1 90 ? 3.841 4.313 1.704 1.00 94.50 90 LEU A O 1
ATOM 658 N N . SER A 1 91 ? 3.567 6.297 2.722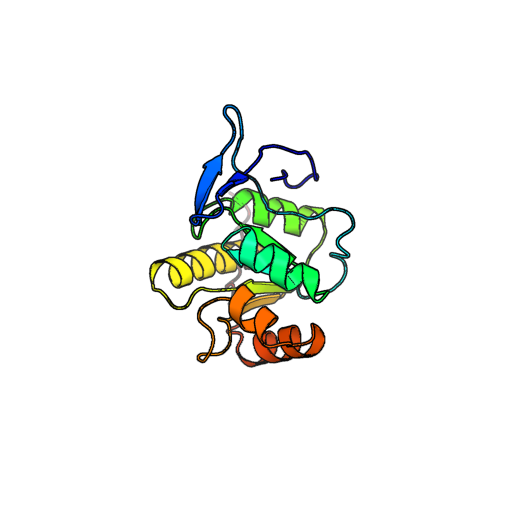 1.00 89.12 91 SER A N 1
ATOM 659 C CA . SER A 1 91 ? 4.990 6.646 2.708 1.00 89.12 91 SER A CA 1
ATOM 660 C C . SER A 1 91 ? 5.647 6.286 4.031 1.00 89.12 91 SER A C 1
ATOM 662 O O . SER A 1 91 ? 5.172 6.722 5.083 1.00 89.12 91 SER A O 1
ATOM 664 N N . ASP A 1 92 ? 6.788 5.609 3.979 1.00 78.56 92 ASP A N 1
ATOM 665 C CA . ASP A 1 92 ? 7.635 5.459 5.159 1.00 78.56 92 ASP A CA 1
ATOM 666 C C . ASP A 1 92 ? 8.136 6.823 5.670 1.00 78.56 92 ASP A C 1
ATOM 668 O O . ASP A 1 92 ? 8.124 7.848 4.976 1.00 78.56 92 ASP A O 1
ATOM 672 N N . GLY A 1 93 ? 8.580 6.844 6.928 1.00 69.94 93 GLY A N 1
ATOM 673 C CA . GLY A 1 93 ? 9.085 8.053 7.577 1.00 69.94 93 GLY A CA 1
ATOM 674 C C . GLY A 1 93 ? 10.427 8.564 7.035 1.00 69.94 93 GLY A C 1
ATOM 675 O O . GLY A 1 93 ? 10.798 9.692 7.366 1.00 69.94 93 GLY A O 1
ATOM 676 N N . ASP A 1 94 ? 11.138 7.773 6.224 1.00 79.25 94 ASP A N 1
ATOM 677 C CA . ASP A 1 94 ? 12.476 8.082 5.713 1.00 79.25 94 ASP A CA 1
ATOM 678 C C . ASP A 1 94 ? 12.483 8.735 4.314 1.00 79.25 94 ASP A C 1
ATOM 680 O O . ASP A 1 94 ? 11.484 8.792 3.594 1.00 79.25 94 ASP A O 1
ATOM 684 N N . GLU A 1 95 ? 13.631 9.297 3.932 1.00 82.81 95 GLU A N 1
ATOM 685 C CA . GLU A 1 95 ? 13.770 10.050 2.680 1.00 82.81 95 GLU A CA 1
ATOM 686 C C . GLU A 1 95 ? 13.628 9.179 1.409 1.00 82.81 95 GLU A C 1
ATOM 688 O O . GLU A 1 95 ? 12.966 9.604 0.455 1.00 82.81 95 GLU A O 1
ATOM 693 N N . PRO A 1 96 ? 14.208 7.963 1.323 1.00 83.19 96 PRO A N 1
ATOM 694 C CA . PRO A 1 96 ? 13.964 7.067 0.192 1.00 83.19 96 PRO A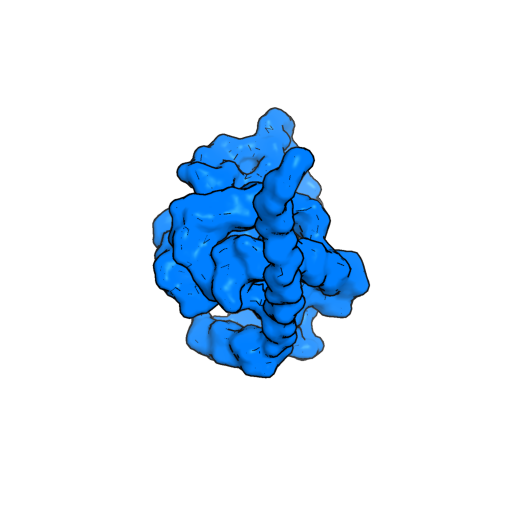 CA 1
ATOM 695 C C . PRO A 1 96 ? 12.488 6.682 0.023 1.00 83.19 96 PRO A C 1
ATOM 697 O O . PRO A 1 96 ? 11.983 6.747 -1.103 1.00 83.19 96 PRO A O 1
ATOM 700 N N . GLY A 1 97 ? 11.795 6.341 1.112 1.00 83.19 97 GLY A N 1
ATOM 701 C CA . GLY A 1 97 ? 10.381 5.975 1.106 1.00 83.19 97 GLY A CA 1
ATOM 702 C C . GLY A 1 97 ? 9.495 7.125 0.637 1.00 83.19 97 GLY A C 1
ATOM 703 O O . GLY A 1 97 ? 8.686 6.958 -0.279 1.00 83.19 97 GLY A O 1
ATOM 704 N N . ARG A 1 98 ? 9.720 8.341 1.154 1.00 86.25 98 ARG A N 1
ATOM 705 C CA . ARG A 1 98 ? 9.006 9.557 0.714 1.00 86.25 98 ARG A CA 1
ATOM 706 C C . ARG A 1 98 ? 9.188 9.847 -0.772 1.00 86.25 98 ARG A C 1
ATOM 708 O O . ARG A 1 98 ? 8.213 10.132 -1.470 1.00 86.25 98 ARG A O 1
ATOM 715 N N . ARG A 1 99 ? 10.418 9.741 -1.287 1.00 87.94 99 ARG A N 1
ATOM 716 C CA . ARG A 1 99 ? 10.690 9.937 -2.722 1.00 87.94 99 ARG A CA 1
ATOM 717 C C . ARG A 1 99 ? 10.007 8.871 -3.576 1.00 87.94 99 ARG A C 1
ATOM 719 O O . ARG A 1 99 ? 9.398 9.213 -4.589 1.00 87.94 99 ARG A O 1
ATOM 726 N N . GLY A 1 100 ? 10.064 7.605 -3.164 1.00 88.88 100 GLY A N 1
ATOM 727 C CA . GLY A 1 100 ? 9.380 6.504 -3.847 1.00 88.88 100 GLY A CA 1
ATOM 728 C C . GLY A 1 100 ? 7.859 6.671 -3.878 1.00 88.88 100 GLY A C 1
ATOM 729 O O . GLY A 1 100 ? 7.231 6.452 -4.920 1.00 88.88 100 GLY A O 1
ATOM 730 N N . ALA A 1 101 ? 7.273 7.130 -2.770 1.00 92.06 101 ALA A N 1
ATOM 731 C CA . ALA A 1 101 ? 5.854 7.447 -2.675 1.00 92.06 101 ALA A CA 1
ATOM 732 C C . ALA A 1 101 ? 5.462 8.597 -3.612 1.00 92.06 101 ALA A C 1
ATOM 734 O O . ALA A 1 101 ? 4.504 8.470 -4.373 1.00 92.06 101 ALA A O 1
ATOM 735 N N . LEU A 1 102 ? 6.245 9.682 -3.638 1.00 91.75 102 LEU A N 1
ATOM 736 C CA . LEU A 1 102 ? 6.001 10.829 -4.515 1.00 91.75 102 LEU A CA 1
ATOM 737 C C . LEU A 1 102 ? 6.093 10.468 -6.002 1.00 91.75 102 LEU A C 1
ATOM 739 O O . LEU A 1 102 ? 5.265 10.911 -6.801 1.00 91.75 102 LEU A O 1
ATOM 743 N N . VAL A 1 103 ? 7.082 9.655 -6.386 1.00 91.56 103 VAL A N 1
ATOM 744 C CA . VAL A 1 103 ? 7.226 9.171 -7.767 1.00 91.56 103 VAL A CA 1
ATOM 745 C C . VAL A 1 103 ? 6.010 8.349 -8.180 1.00 91.56 103 VAL A C 1
ATOM 747 O O . VAL A 1 103 ? 5.447 8.601 -9.246 1.00 91.56 103 VAL A O 1
ATOM 750 N N . LEU A 1 104 ? 5.580 7.400 -7.345 1.00 93.88 104 LEU A N 1
ATOM 751 C CA . LEU A 1 104 ? 4.391 6.605 -7.636 1.00 93.88 104 LEU A CA 1
ATOM 752 C C . LEU A 1 104 ? 3.146 7.487 -7.729 1.00 93.88 104 LEU A C 1
ATOM 754 O O . LEU A 1 104 ? 2.408 7.386 -8.704 1.00 93.88 104 LEU A O 1
ATOM 758 N N . ALA A 1 105 ? 2.928 8.362 -6.751 1.00 94.19 105 ALA A N 1
ATOM 759 C CA . ALA A 1 105 ? 1.722 9.169 -6.674 1.00 94.19 105 ALA A CA 1
ATOM 760 C C . ALA A 1 105 ? 1.564 10.095 -7.893 1.00 94.19 105 ALA A C 1
ATOM 762 O O . ALA A 1 105 ? 0.485 10.186 -8.475 1.00 94.19 105 ALA A O 1
ATOM 763 N N . ARG A 1 106 ? 2.662 10.699 -8.370 1.00 93.06 106 ARG A N 1
ATOM 764 C CA . ARG A 1 106 ? 2.659 11.486 -9.616 1.00 93.06 106 ARG A CA 1
ATOM 765 C C . ARG A 1 106 ? 2.283 10.662 -10.843 1.00 93.06 106 ARG A C 1
ATOM 767 O O . ARG A 1 106 ? 1.618 11.173 -11.736 1.00 93.06 106 ARG A O 1
ATOM 774 N N . ARG A 1 107 ? 2.722 9.403 -10.915 1.00 93.44 107 ARG A N 1
ATOM 775 C CA . ARG A 1 107 ? 2.363 8.511 -12.026 1.00 93.44 107 ARG A CA 1
ATOM 776 C C . ARG A 1 107 ? 0.917 8.040 -11.930 1.00 93.44 107 ARG A C 1
ATOM 778 O O . ARG A 1 107 ? 0.264 7.930 -12.961 1.00 93.44 107 ARG A O 1
ATOM 785 N N . LEU A 1 108 ? 0.426 7.786 -10.719 1.00 94.44 108 LEU A N 1
ATOM 786 C CA . LEU A 1 108 ? -0.959 7.395 -10.479 1.00 94.44 108 LEU A CA 1
ATOM 787 C C . LEU A 1 108 ? -1.934 8.512 -10.826 1.00 94.44 108 LEU A C 1
ATOM 789 O O . LEU A 1 108 ? -2.954 8.223 -11.431 1.00 94.44 108 LEU A O 1
ATOM 793 N N . GLY A 1 109 ? -1.628 9.773 -10.520 1.00 92.50 109 GLY A N 1
ATOM 794 C CA . GLY A 1 109 ? -2.579 10.861 -10.770 1.00 92.50 109 GLY A CA 1
ATOM 795 C C . GLY A 1 109 ? -2.769 11.218 -12.252 1.00 92.50 109 GLY A C 1
ATOM 796 O O . GLY A 1 109 ? -3.573 12.082 -12.569 1.00 92.50 109 GLY A O 1
ATOM 797 N N . ALA A 1 110 ? -2.068 10.544 -13.172 1.00 88.88 110 ALA A N 1
ATOM 798 C CA . ALA A 1 110 ? -2.416 10.550 -14.595 1.00 88.88 110 ALA A CA 1
ATOM 799 C C . ALA A 1 110 ? -3.599 9.615 -14.933 1.00 88.88 110 ALA A C 1
ATOM 801 O O . ALA A 1 110 ? -4.108 9.658 -16.050 1.00 88.88 110 ALA A O 1
ATOM 802 N N . TYR A 1 111 ? -4.009 8.752 -13.998 1.00 88.12 111 TYR A N 1
ATOM 803 C CA . TYR A 1 111 ? -5.013 7.701 -14.204 1.00 88.12 111 TYR A CA 1
ATOM 804 C C . TYR A 1 111 ? -6.078 7.646 -13.101 1.00 88.12 111 TYR A C 1
ATOM 806 O O . TYR A 1 111 ? -7.210 7.274 -13.382 1.00 88.12 111 TYR A O 1
ATOM 814 N N . CYS A 1 112 ? -5.724 8.003 -11.866 1.00 90.94 112 CYS A N 1
ATOM 815 C CA . CYS A 1 112 ? -6.622 8.056 -10.716 1.00 90.94 112 CYS A CA 1
ATOM 816 C C . CYS A 1 112 ? -7.052 9.509 -10.458 1.00 90.94 112 CYS A C 1
ATOM 818 O O . CYS A 1 112 ? -6.223 10.419 -10.508 1.00 90.94 112 CYS A O 1
ATOM 820 N N . LEU A 1 113 ? -8.329 9.724 -10.130 1.00 90.81 113 LEU A N 1
ATOM 821 C CA . LEU A 1 113 ? -8.900 11.050 -9.845 1.00 90.81 113 LEU A CA 1
ATOM 822 C C . LEU A 1 113 ? -8.411 11.639 -8.513 1.00 90.81 113 LEU A C 1
ATOM 824 O O . LEU A 1 113 ? -8.358 12.860 -8.323 1.00 90.81 113 LEU A O 1
ATOM 828 N N . ASP A 1 114 ? -8.082 10.765 -7.567 1.00 94.00 114 ASP A N 1
ATOM 829 C CA . ASP A 1 114 ? -7.676 11.138 -6.225 1.00 94.00 114 ASP A CA 1
ATOM 830 C C . ASP A 1 114 ? -6.470 10.308 -5.792 1.00 94.00 114 ASP A C 1
ATOM 832 O O . ASP A 1 114 ? -6.536 9.096 -5.591 1.00 94.00 114 ASP A O 1
ATOM 836 N N . VAL A 1 115 ? -5.326 10.976 -5.682 1.00 95.94 115 VAL A N 1
ATOM 837 C CA . VAL A 1 115 ? -4.081 10.353 -5.248 1.00 95.94 115 VAL A CA 1
ATOM 838 C C . VAL A 1 115 ? -3.522 11.146 -4.096 1.00 95.94 115 VAL A C 1
ATOM 840 O O . VAL A 1 115 ? -3.301 12.357 -4.188 1.00 95.94 115 VAL A O 1
ATOM 843 N N . ARG A 1 116 ? -3.280 10.435 -3.005 1.00 95.88 116 ARG A N 1
ATOM 844 C CA . ARG A 1 116 ? -2.808 11.009 -1.757 1.00 95.88 116 ARG A CA 1
ATOM 845 C C . ARG A 1 116 ? -1.575 10.274 -1.265 1.00 95.88 116 ARG A C 1
ATOM 847 O O . ARG A 1 116 ? -1.392 9.094 -1.553 1.00 95.88 116 ARG A O 1
ATOM 854 N N . ILE A 1 117 ? -0.748 10.972 -0.499 1.00 95.62 117 ILE A N 1
ATOM 855 C CA . ILE A 1 117 ? 0.380 10.385 0.225 1.00 95.62 117 ILE A CA 1
ATOM 856 C C . ILE A 1 117 ? 0.166 10.635 1.709 1.00 95.62 117 ILE A C 1
ATOM 858 O O . ILE A 1 117 ? -0.076 11.775 2.103 1.00 95.62 117 ILE A O 1
ATOM 862 N N . ALA A 1 118 ? 0.275 9.591 2.521 1.00 94.88 118 ALA A N 1
ATOM 863 C CA . ALA A 1 118 ? 0.180 9.704 3.970 1.00 94.88 118 ALA A CA 1
ATOM 864 C C . ALA A 1 118 ? 1.190 8.762 4.640 1.00 94.88 118 ALA A C 1
ATOM 866 O O . ALA A 1 118 ? 1.308 7.613 4.215 1.00 94.88 118 ALA A O 1
ATOM 867 N N . PRO A 1 119 ? 1.919 9.204 5.676 1.00 93.44 119 PRO A N 1
ATOM 868 C CA . PRO A 1 119 ? 2.639 8.297 6.558 1.00 93.44 119 PRO A CA 1
ATOM 869 C C . PRO A 1 119 ? 1.697 7.698 7.618 1.00 93.44 119 PRO A C 1
ATOM 871 O O . PRO A 1 119 ? 0.632 8.267 7.883 1.00 93.44 119 PRO A O 1
ATOM 874 N N . PRO A 1 120 ? 2.086 6.595 8.286 1.00 92.69 120 PRO A N 1
ATOM 875 C CA . PRO A 1 120 ? 1.434 6.204 9.533 1.00 92.69 120 PRO A CA 1
ATOM 876 C C . PRO A 1 120 ? 1.574 7.322 10.593 1.00 92.69 120 PRO A C 1
ATOM 878 O O . PRO A 1 120 ? 2.435 8.204 10.470 1.00 92.69 120 PRO A O 1
ATOM 881 N N . PRO A 1 121 ? 0.751 7.315 11.661 1.00 93.06 121 PRO A N 1
ATOM 882 C CA . PRO A 1 121 ? 0.892 8.264 12.763 1.00 93.06 121 PRO A CA 1
ATOM 883 C C . PRO A 1 121 ? 2.320 8.288 13.310 1.00 93.06 121 PRO A C 1
ATOM 885 O O . PRO A 1 121 ? 2.919 7.236 13.498 1.00 93.06 121 PRO A O 1
ATOM 888 N N . ARG A 1 122 ? 2.841 9.475 13.659 1.00 89.19 122 ARG A N 1
ATOM 889 C CA . ARG A 1 122 ? 4.253 9.674 14.073 1.00 89.19 122 ARG A CA 1
ATOM 890 C C . ARG A 1 122 ? 4.738 8.764 15.210 1.00 89.19 122 ARG A C 1
ATOM 892 O O . ARG A 1 122 ? 5.942 8.608 15.370 1.00 89.19 122 ARG A O 1
ATOM 899 N N . ARG A 1 123 ? 3.817 8.229 16.018 1.00 90.62 123 ARG A N 1
ATOM 900 C CA . ARG A 1 123 ? 4.108 7.303 17.124 1.00 90.62 123 ARG A CA 1
ATOM 901 C C . ARG A 1 123 ? 4.427 5.874 16.668 1.00 90.62 123 ARG A C 1
ATOM 903 O O . ARG A 1 123 ? 4.893 5.098 17.486 1.00 90.62 123 ARG A O 1
ATOM 910 N N . PHE A 1 124 ? 4.165 5.539 15.407 1.00 92.38 124 PHE A N 1
ATOM 911 C CA . PHE A 1 124 ? 4.407 4.223 14.828 1.00 92.38 124 PHE A CA 1
ATOM 912 C C . PHE A 1 124 ? 5.440 4.323 13.715 1.00 92.38 124 PHE A C 1
ATOM 914 O O . PHE A 1 124 ? 5.421 5.255 12.908 1.00 92.38 124 PHE A O 1
ATOM 921 N N . LYS A 1 125 ? 6.340 3.346 13.668 1.00 87.44 125 LYS A N 1
ATOM 922 C CA . LYS A 1 125 ? 7.389 3.260 12.658 1.00 87.44 125 LYS A CA 1
ATOM 923 C C . LYS A 1 125 ? 6.841 2.851 11.296 1.00 87.44 125 LYS A C 1
ATOM 925 O O . LYS A 1 125 ? 7.262 3.405 10.285 1.00 87.44 125 LYS A O 1
ATOM 930 N N . ASP A 1 126 ? 5.968 1.849 11.284 1.00 91.00 126 ASP A N 1
ATOM 931 C CA . ASP A 1 126 ? 5.423 1.218 10.084 1.00 91.00 126 ASP A CA 1
ATOM 932 C C . ASP A 1 126 ? 3.918 0.913 10.259 1.00 91.00 126 ASP A C 1
ATOM 934 O O . ASP A 1 126 ? 3.363 1.040 11.357 1.00 91.00 126 ASP A O 1
ATOM 938 N N . ALA A 1 127 ? 3.220 0.578 9.168 1.00 93.12 127 ALA A N 1
ATOM 939 C CA . ALA A 1 127 ? 1.781 0.288 9.225 1.00 93.12 127 ALA A CA 1
ATOM 940 C C . ALA A 1 127 ? 1.496 -0.973 10.039 1.00 93.12 127 ALA A C 1
ATOM 942 O O . ALA A 1 127 ? 0.472 -1.055 10.713 1.00 93.12 127 ALA A O 1
ATOM 943 N N . ARG A 1 128 ? 2.406 -1.946 10.007 1.00 94.19 128 ARG A N 1
ATOM 944 C CA . ARG A 1 128 ? 2.295 -3.148 10.829 1.00 94.19 128 ARG A CA 1
ATOM 945 C C . ARG A 1 128 ? 2.313 -2.824 12.326 1.00 94.19 128 ARG A C 1
ATOM 947 O O . ARG A 1 128 ? 1.505 -3.390 13.053 1.00 94.19 128 ARG A O 1
ATOM 954 N N . GLU A 1 129 ? 3.196 -1.947 12.796 1.00 94.62 129 GLU A N 1
ATOM 955 C CA . GLU A 1 129 ? 3.239 -1.515 14.199 1.00 94.62 129 GLU A CA 1
ATOM 956 C C . GLU A 1 129 ? 1.972 -0.749 14.582 1.00 94.62 129 GLU A C 1
ATOM 958 O O . GLU A 1 129 ? 1.423 -0.965 15.660 1.00 94.62 129 GLU A O 1
ATOM 963 N N . TRP A 1 130 ? 1.467 0.090 13.676 1.00 95.00 130 TRP A N 1
ATOM 964 C CA . TRP A 1 130 ? 0.198 0.777 13.886 1.00 95.00 130 TRP A CA 1
ATOM 965 C C . TRP A 1 130 ? -0.969 -0.208 14.024 1.00 95.00 130 TRP A C 1
ATOM 967 O O . TRP A 1 130 ? -1.716 -0.138 14.993 1.00 95.00 130 TRP A O 1
ATOM 977 N N . VAL A 1 131 ? -1.091 -1.179 13.118 1.00 96.44 131 VAL A N 1
ATOM 978 C CA . VAL A 1 131 ? -2.105 -2.243 13.201 1.00 96.44 131 VAL A CA 1
ATOM 979 C C . VAL A 1 131 ? -1.973 -3.051 14.493 1.00 96.44 131 VAL A C 1
ATOM 981 O O . VAL A 1 131 ? -2.973 -3.325 15.154 1.00 96.44 131 VAL A O 1
ATOM 984 N N . ALA A 1 132 ? -0.747 -3.374 14.907 1.00 96.06 132 ALA A N 1
ATOM 985 C CA . ALA A 1 132 ? -0.490 -4.098 16.149 1.00 96.06 132 ALA A CA 1
ATOM 986 C C . ALA A 1 132 ? -0.947 -3.342 17.412 1.00 96.06 132 ALA A C 1
ATOM 988 O O . ALA A 1 132 ? -1.095 -3.966 18.461 1.00 96.06 132 ALA A O 1
ATOM 989 N N . SER A 1 133 ? -1.215 -2.032 17.329 1.00 95.81 133 SER A N 1
ATOM 990 C CA . SER A 1 133 ? -1.798 -1.270 18.437 1.00 95.81 133 SER A CA 1
ATOM 991 C C . SER A 1 133 ? -3.302 -1.503 18.628 1.00 95.81 133 SER A C 1
ATOM 993 O O . SER A 1 133 ? -3.879 -0.889 19.522 1.00 95.81 133 SER A O 1
ATOM 995 N N . GLY A 1 134 ? -3.945 -2.317 17.782 1.00 95.69 134 GLY A N 1
ATOM 996 C CA . GLY A 1 134 ? -5.386 -2.584 17.832 1.00 95.69 134 GLY A CA 1
ATOM 997 C C . GLY A 1 134 ? -6.244 -1.528 17.132 1.00 95.69 134 GLY A C 1
ATOM 998 O O . GLY A 1 134 ? -7.380 -1.312 17.537 1.00 95.69 134 GLY A O 1
ATOM 999 N N . VAL A 1 135 ? -5.702 -0.830 16.127 1.00 96.38 135 VAL A N 1
ATOM 1000 C CA . VAL A 1 135 ? -6.488 0.119 15.321 1.00 96.38 135 VAL A CA 1
ATOM 1001 C C . VAL A 1 135 ? -7.450 -0.627 14.390 1.00 96.38 135 VAL A C 1
ATOM 1003 O O . VAL A 1 135 ? -7.081 -1.615 13.754 1.00 96.38 135 VAL A O 1
ATOM 1006 N N . GLU A 1 136 ? -8.669 -0.114 14.265 1.00 95.62 136 GLU A N 1
ATOM 1007 C CA . GLU A 1 136 ? -9.687 -0.647 13.357 1.00 95.62 136 GLU A CA 1
ATOM 1008 C C . GLU A 1 136 ? -9.547 -0.058 11.943 1.00 95.62 136 GLU A C 1
ATOM 1010 O O . GLU A 1 136 ? -9.109 1.084 11.772 1.00 95.62 136 GLU A O 1
ATOM 1015 N N . ALA A 1 137 ? -9.986 -0.784 10.906 1.00 93.81 137 ALA A N 1
ATOM 1016 C CA . ALA A 1 137 ? -9.875 -0.321 9.513 1.00 93.81 137 ALA A CA 1
ATOM 1017 C C . ALA A 1 137 ? -10.452 1.082 9.272 1.00 93.81 137 ALA A C 1
ATOM 1019 O O . ALA A 1 137 ? -9.853 1.884 8.553 1.00 93.81 137 ALA A O 1
ATOM 1020 N N . THR A 1 138 ? -11.600 1.401 9.874 1.00 94.88 138 THR A N 1
ATOM 1021 C CA . THR A 1 138 ? -12.229 2.721 9.732 1.00 94.88 138 THR A CA 1
ATOM 1022 C C . THR A 1 138 ? -11.321 3.831 10.255 1.00 94.88 138 THR A C 1
ATOM 1024 O O . THR A 1 138 ? -11.158 4.855 9.591 1.00 94.88 138 THR A O 1
ATOM 1027 N N . GLU A 1 139 ? -10.682 3.618 11.407 1.00 95.56 139 GLU A N 1
ATOM 1028 C CA . GLU A 1 139 ? -9.761 4.591 11.996 1.00 95.56 139 GLU A CA 1
ATOM 1029 C C . GLU A 1 139 ? -8.477 4.706 11.165 1.00 95.56 139 GLU A C 1
ATOM 1031 O O . GLU A 1 139 ? -7.957 5.813 10.996 1.00 95.56 139 GLU A O 1
ATOM 1036 N N . VAL A 1 140 ? -8.008 3.606 10.559 1.00 95.62 140 VAL A N 1
ATOM 1037 C CA . VAL A 1 140 ? -6.887 3.644 9.606 1.00 95.62 140 VAL A CA 1
ATOM 1038 C C . VAL A 1 140 ? -7.207 4.569 8.434 1.00 95.62 140 VAL A C 1
ATOM 1040 O O . VAL A 1 140 ? -6.449 5.499 8.152 1.00 95.62 140 VAL A O 1
ATOM 1043 N N . ILE A 1 141 ? -8.346 4.362 7.773 1.00 95.50 141 ILE A N 1
ATOM 1044 C CA . ILE A 1 141 ? -8.742 5.166 6.611 1.00 95.50 141 ILE A 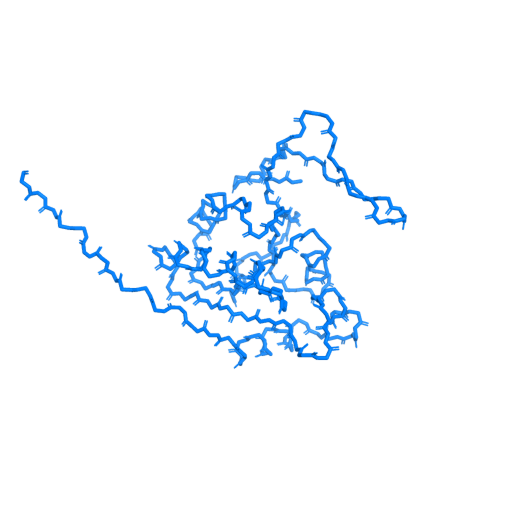CA 1
ATOM 1045 C C . ILE A 1 141 ? -8.976 6.629 6.989 1.00 95.50 141 ILE A C 1
ATOM 1047 O O . ILE A 1 141 ? -8.522 7.518 6.265 1.00 95.50 141 ILE A O 1
ATOM 1051 N N . GLN A 1 142 ? -9.640 6.900 8.116 1.00 95.50 142 GLN A N 1
ATOM 1052 C CA . GLN A 1 142 ? -9.869 8.264 8.601 1.00 95.50 142 GLN A CA 1
ATOM 1053 C C . GLN A 1 142 ? -8.553 8.984 8.893 1.00 95.50 142 GLN A C 1
ATOM 1055 O O . GLN A 1 142 ? -8.342 10.104 8.429 1.00 95.50 142 GLN A O 1
ATOM 1060 N N . THR A 1 143 ? -7.642 8.320 9.601 1.00 95.56 143 THR A N 1
ATOM 1061 C CA . THR A 1 143 ? -6.345 8.887 9.976 1.00 95.56 143 THR A CA 1
ATOM 1062 C C . THR A 1 143 ? -5.484 9.163 8.748 1.00 95.56 143 THR A C 1
ATOM 1064 O O . THR A 1 143 ? -4.950 10.265 8.607 1.00 95.56 143 THR A O 1
ATOM 1067 N N . LEU A 1 144 ? -5.390 8.204 7.821 1.00 95.06 144 LEU A N 1
ATOM 1068 C CA . LEU A 1 144 ? -4.649 8.397 6.574 1.00 95.06 144 LEU A CA 1
ATOM 1069 C C . LEU A 1 144 ? -5.272 9.496 5.712 1.00 95.06 144 LEU A C 1
ATOM 1071 O O . LEU A 1 144 ? -4.546 10.308 5.151 1.00 95.06 144 LEU A O 1
ATOM 1075 N N . SER A 1 145 ? -6.602 9.560 5.629 1.00 93.50 145 SER A N 1
ATOM 1076 C CA . SER A 1 145 ? -7.300 10.592 4.855 1.00 93.50 145 SER A CA 1
ATOM 1077 C C . SER A 1 145 ? -7.116 11.991 5.441 1.00 93.50 145 SER A C 1
ATOM 1079 O O . SER A 1 145 ? -7.003 12.944 4.677 1.00 93.50 145 SER A O 1
ATOM 1081 N N . ALA A 1 146 ? -7.053 12.122 6.769 1.00 92.81 146 ALA A N 1
ATOM 1082 C CA . ALA A 1 146 ? -6.821 13.397 7.445 1.00 92.81 146 ALA A CA 1
ATOM 1083 C C . ALA A 1 146 ? -5.362 13.873 7.334 1.00 92.81 146 ALA A C 1
ATOM 1085 O O . ALA A 1 146 ? -5.110 15.069 7.215 1.00 92.81 146 ALA A O 1
ATOM 1086 N N . ALA A 1 147 ? -4.397 12.948 7.364 1.00 88.50 147 ALA A N 1
ATOM 1087 C CA . ALA A 1 147 ? -2.971 13.259 7.238 1.00 88.50 147 ALA A CA 1
ATOM 1088 C C . ALA A 1 147 ? -2.494 13.385 5.779 1.00 88.50 147 ALA A C 1
ATOM 1090 O O . ALA A 1 147 ? -1.366 13.814 5.524 1.00 88.50 147 ALA A O 1
ATOM 1091 N N . ALA A 1 148 ? -3.328 12.970 4.828 1.00 88.94 148 ALA A N 1
ATOM 1092 C CA . ALA A 1 148 ? -2.970 12.839 3.431 1.00 88.94 148 ALA A CA 1
ATOM 1093 C C . ALA A 1 148 ? -2.685 14.180 2.748 1.00 88.94 148 ALA A C 1
ATOM 1095 O O . ALA A 1 148 ? -3.514 15.087 2.719 1.00 88.94 148 ALA A O 1
ATOM 1096 N N . GLN A 1 149 ? -1.546 14.243 2.066 1.00 90.25 149 GLN A N 1
ATOM 1097 C CA . GLN A 1 149 ? -1.259 15.288 1.094 1.00 90.25 149 GLN A CA 1
ATOM 1098 C C . GLN A 1 149 ? -1.790 14.855 -0.270 1.00 90.25 149 GLN A C 1
ATOM 1100 O O . GLN A 1 149 ? -1.348 13.841 -0.821 1.00 90.25 149 GLN A O 1
ATOM 1105 N N . ARG A 1 150 ? -2.746 15.612 -0.818 1.00 91.25 150 ARG A N 1
ATOM 1106 C CA . ARG A 1 150 ? -3.250 15.383 -2.175 1.00 91.25 150 ARG A CA 1
ATOM 1107 C C . ARG A 1 150 ? -2.188 15.780 -3.193 1.00 91.25 150 ARG A C 1
ATOM 1109 O O . ARG A 1 150 ? -1.579 16.841 -3.085 1.00 91.25 150 ARG A O 1
ATOM 1116 N N . ILE A 1 151 ? -1.990 14.934 -4.196 1.00 90.44 151 ILE A N 1
ATOM 1117 C CA . ILE A 1 151 ? -1.102 15.238 -5.312 1.00 90.44 151 ILE A CA 1
ATOM 1118 C C . ILE A 1 151 ? -1.909 15.914 -6.412 1.00 90.44 151 ILE A C 1
ATOM 1120 O O . ILE A 1 151 ? -2.774 15.302 -7.035 1.00 90.44 151 ILE A O 1
ATOM 1124 N N . GLU A 1 152 ? -1.604 17.184 -6.660 1.00 79.19 152 GLU A N 1
ATOM 1125 C CA . GLU A 1 152 ? -2.085 17.883 -7.846 1.00 79.19 152 GLU A CA 1
ATOM 1126 C C . GLU A 1 152 ? -1.305 17.392 -9.063 1.00 79.19 152 GLU A C 1
ATOM 1128 O O . GLU A 1 152 ? -0.101 17.632 -9.200 1.00 79.19 152 GLU A O 1
ATOM 1133 N N . VAL A 1 153 ? -1.989 16.700 -9.969 1.00 66.00 153 VAL A N 1
ATOM 1134 C CA . VAL A 1 153 ? -1.433 16.421 -11.289 1.00 66.00 153 VAL A CA 1
ATOM 1135 C C . VAL A 1 153 ? -1.895 17.525 -12.217 1.00 66.00 153 VAL A C 1
ATOM 1137 O O . VAL A 1 153 ? -3.068 17.619 -12.565 1.00 66.00 153 VAL A O 1
ATOM 1140 N N . ARG A 1 154 ? -0.957 18.388 -12.617 1.00 57.44 154 ARG A N 1
ATOM 1141 C CA . ARG A 1 154 ? -1.183 19.287 -13.747 1.00 57.44 154 ARG A CA 1
ATOM 1142 C C . ARG A 1 154 ? -1.324 18.412 -14.981 1.00 57.44 154 ARG A C 1
ATOM 1144 O O . ARG A 1 154 ? -0.354 17.773 -15.391 1.00 57.44 154 ARG A O 1
ATOM 1151 N N . THR A 1 155 ? -2.523 18.362 -15.544 1.00 50.34 155 THR A N 1
ATOM 1152 C CA . THR A 1 155 ? -2.770 17.732 -16.835 1.00 50.34 155 THR A CA 1
ATOM 1153 C C . THR A 1 155 ? -1.848 18.394 -17.854 1.00 50.34 155 THR A C 1
ATOM 1155 O O . THR A 1 155 ? -2.067 19.535 -18.253 1.00 50.34 155 THR A O 1
ATOM 1158 N N . MET A 1 156 ? -0.783 17.704 -18.261 1.00 42.16 156 MET A N 1
ATOM 1159 C CA . MET A 1 156 ? -0.096 18.060 -19.495 1.00 42.16 156 MET A CA 1
ATOM 1160 C C . MET A 1 156 ? -1.050 17.623 -20.595 1.00 42.16 156 MET A C 1
ATOM 1162 O O . MET A 1 156 ? -1.167 16.426 -20.867 1.00 42.16 156 MET A O 1
ATOM 1166 N N . ALA A 1 157 ? -1.797 18.584 -21.142 1.00 41.50 157 ALA A N 1
ATOM 1167 C CA . ALA A 1 157 ? -2.559 18.383 -22.360 1.00 41.50 157 ALA A CA 1
ATOM 1168 C C . ALA A 1 157 ? -1.626 17.691 -23.359 1.00 41.50 157 ALA A C 1
ATOM 1170 O O . ALA A 1 157 ? -0.576 18.234 -23.710 1.00 41.50 157 ALA A O 1
ATOM 1171 N N . HIS A 1 158 ? -1.953 16.455 -23.738 1.00 42.69 158 HIS A N 1
ATOM 1172 C CA . HIS A 1 158 ? -1.345 15.858 -24.912 1.00 42.69 158 HIS A CA 1
ATOM 1173 C C . HIS A 1 158 ? -1.795 16.732 -26.076 1.00 42.69 158 HIS A C 1
ATOM 1175 O O . HIS A 1 158 ? -2.948 16.664 -26.490 1.00 42.69 158 HIS A O 1
ATOM 1181 N N . GLY A 1 159 ? -0.902 17.620 -26.515 1.00 35.31 159 GLY A N 1
ATOM 1182 C CA . GLY A 1 159 ? -1.059 18.335 -27.766 1.00 35.31 159 GLY A CA 1
ATOM 1183 C C . GLY A 1 159 ? -1.155 17.297 -28.871 1.00 35.31 159 GLY A C 1
ATOM 1184 O O . GLY A 1 159 ? -0.186 16.598 -29.164 1.00 35.31 159 GLY A O 1
ATOM 1185 N N . GLU A 1 160 ? -2.353 17.158 -29.419 1.00 42.53 160 GLU A N 1
ATOM 1186 C CA . GLU A 1 160 ? -2.564 16.521 -30.701 1.00 42.53 160 GLU A CA 1
ATOM 1187 C C . GLU A 1 160 ? -1.793 17.294 -31.779 1.00 42.53 160 GLU A C 1
ATOM 1189 O O . GLU A 1 160 ? -1.915 18.510 -31.886 1.00 42.53 160 GLU A O 1
ATOM 1194 N N . GLN A 1 161 ? -1.050 16.528 -32.579 1.00 38.00 161 GLN A N 1
ATOM 1195 C CA . GLN A 1 161 ? -0.846 16.714 -34.018 1.00 38.00 161 GLN A CA 1
ATOM 1196 C C . GLN A 1 161 ? -0.064 17.948 -34.506 1.00 38.00 161 GLN A C 1
ATOM 1198 O O . GLN A 1 161 ? -0.537 19.082 -34.497 1.00 38.00 161 GLN A O 1
ATOM 1203 N N . SER A 1 162 ? 1.079 17.676 -35.141 1.00 42.62 162 SER A N 1
ATOM 1204 C CA . SER A 1 162 ? 1.267 17.892 -36.588 1.00 42.62 162 SER A CA 1
ATOM 1205 C C . SER A 1 162 ? 2.368 16.975 -37.109 1.00 42.62 162 SER A C 1
ATOM 1207 O O . SER A 1 162 ? 3.395 16.852 -36.406 1.00 42.62 162 SER A O 1
#

Radius of gyration: 15.7 Å; Cα contacts (8 Å, |Δi|>4): 301; chains: 1; bounding box: 30×38×55 Å

Nearest PDB structures (foldseek):
  6c2v-assembly1_A  TM=5.080E-01  e=4.100E-01  synthetic construct
  2j4l-assembly2_H  TM=4.398E-01  e=3.602E-01  Saccharolobus solfataricus
  2j4l-assembly2_K  TM=3.771E-01  e=2.289E-01  Saccharolobus solfataricus
  2j4l-assembly2_I  TM=4.115E-01  e=5.312E-01  Saccharolobus solfataricus
  2j4l-assembly2_L  TM=3.527E-01  e=2.442E-01  Saccharolobus solfataricus